Protein AF-A0A5B7AAF9-F1 (afdb_monomer)

Mean predicted aligned error: 4.68 Å

InterPro domains:
  IPR040265 Protein CHUP1/IPGA1-like [PTHR31342] (1-103)
  IPR060071 IPGAL1-like, C-terminal [PF26700] (43-103)

Nearest PDB structures (foldseek):
  8wag-assembly1_B  TM=8.757E-01  e=3.166E-11  Arabidopsis thaliana
  8wag-assembly1_A  TM=8.651E-01  e=4.125E-11  Arabidopsis thaliana
  8waf-assembly1_A  TM=8.346E-01  e=1.188E-10  Arabidopsis thaliana

Radius of gyration: 19.13 Å; Cα contacts (8 Å, |Δi|>4): 24; chains: 1; bounding box: 46×31×48 Å

Foldseek 3Di:
DDDPDLVVLLVVLVVVVVVLVPDPDSVVVCVVVVHPVLVSVVSVVSNVLVVVVVVLVVVVVPDDQDPPDDPVVSVVVVVVNVVVVVVSVVVVVVVVVVSVVVD

Structure (mmCIF, N/CA/C/O backbone):
data_AF-A0A5B7AAF9-F1
#
_entry.id   AF-A0A5B7AAF9-F1
#
loop_
_atom_site.group_PDB
_atom_site.id
_atom_site.type_symbol
_atom_site.label_atom_id
_atom_site.label_alt_id
_atom_site.label_comp_id
_atom_site.label_asym_id
_atom_site.label_entity_id
_atom_site.label_seq_id
_atom_site.pdbx_PDB_ins_code
_atom_site.Cartn_x
_atom_site.Cartn_y
_atom_site.Cartn_z
_atom_site.occupancy
_atom_site.B_iso_or_equiv
_atom_site.auth_seq_id
_atom_site.auth_comp_id
_atom_site.auth_asym_id
_atom_site.auth_atom_id
_atom_site.pdbx_PDB_model_num
ATOM 1 N N . ALA A 1 1 ? 7.806 6.387 -19.662 1.00 58.53 1 ALA A N 1
ATOM 2 C CA . ALA A 1 1 ? 6.459 6.292 -19.074 1.00 58.53 1 ALA A CA 1
ATOM 3 C C . ALA A 1 1 ? 6.318 7.339 -17.978 1.00 58.53 1 ALA A C 1
ATOM 5 O O . ALA A 1 1 ? 7.240 7.475 -17.177 1.00 58.53 1 ALA A O 1
ATOM 6 N N . SER A 1 2 ? 5.220 8.090 -18.006 1.00 74.88 2 SER A N 1
ATOM 7 C CA . SER A 1 2 ? 4.743 8.925 -16.903 1.00 74.88 2 SER A CA 1
ATOM 8 C C . SER A 1 2 ? 3.337 8.429 -16.591 1.00 74.88 2 SER A C 1
ATOM 10 O O . SER A 1 2 ? 2.540 8.277 -17.519 1.00 74.88 2 SER A O 1
ATOM 12 N N . PHE A 1 3 ? 3.069 8.103 -15.332 1.00 87.12 3 PHE A N 1
ATOM 13 C CA . PHE A 1 3 ? 1.761 7.639 -14.887 1.00 87.12 3 PHE A CA 1
ATOM 14 C C . PHE A 1 3 ? 0.991 8.836 -14.337 1.00 87.12 3 PHE A C 1
ATOM 16 O O . PHE A 1 3 ? 1.502 9.564 -13.490 1.00 87.12 3 PHE A O 1
ATOM 23 N N . THR A 1 4 ? -0.224 9.063 -14.830 1.00 89.12 4 THR A N 1
ATOM 24 C CA . THR A 1 4 ? -1.116 10.115 -14.313 1.00 89.12 4 THR A CA 1
ATOM 25 C C . THR A 1 4 ? -2.010 9.611 -13.184 1.00 89.12 4 THR A C 1
ATOM 27 O O . THR A 1 4 ? -2.519 10.415 -12.407 1.00 89.12 4 THR A O 1
ATOM 30 N N . LYS A 1 5 ? -2.184 8.289 -13.086 1.00 93.38 5 LYS A N 1
ATOM 31 C CA . LYS A 1 5 ? -2.915 7.590 -12.031 1.00 93.38 5 LYS A CA 1
ATOM 32 C C . LYS A 1 5 ? -1.997 6.581 -11.360 1.00 93.38 5 LYS A C 1
ATOM 34 O O . LYS A 1 5 ? -1.243 5.878 -12.034 1.00 93.38 5 LYS A O 1
AT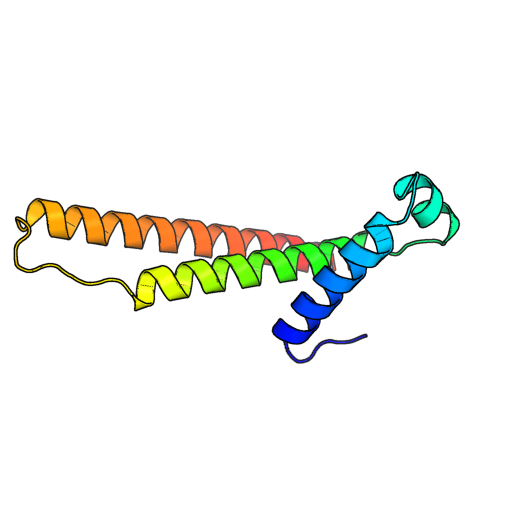OM 39 N N . ILE A 1 6 ? -2.066 6.510 -10.038 1.00 93.38 6 ILE A N 1
ATOM 40 C CA . ILE A 1 6 ? -1.229 5.605 -9.246 1.00 93.38 6 ILE A CA 1
ATOM 41 C C . ILE A 1 6 ? -1.661 4.143 -9.418 1.00 93.38 6 ILE A C 1
ATOM 43 O O . ILE A 1 6 ? -0.835 3.241 -9.365 1.00 93.38 6 ILE A O 1
ATOM 47 N N . GLU A 1 7 ? -2.932 3.897 -9.727 1.00 95.62 7 GLU A N 1
ATOM 48 C CA . GLU A 1 7 ? -3.472 2.566 -9.998 1.00 95.62 7 GLU A CA 1
ATOM 49 C C . GLU A 1 7 ? -2.850 1.945 -11.257 1.00 95.62 7 GLU A C 1
ATOM 51 O O . GLU A 1 7 ? -2.530 0.757 -11.271 1.00 95.62 7 GLU A O 1
ATOM 56 N N . ASP A 1 8 ? -2.612 2.760 -12.290 1.00 96.31 8 ASP A N 1
ATOM 57 C CA . ASP A 1 8 ? -1.948 2.318 -13.521 1.00 96.31 8 ASP A CA 1
ATOM 58 C C . ASP A 1 8 ? -0.471 1.975 -13.257 1.00 96.31 8 ASP A C 1
ATOM 60 O O . ASP A 1 8 ? 0.070 1.032 -13.835 1.00 96.31 8 ASP A O 1
ATOM 64 N N . LEU A 1 9 ? 0.177 2.715 -12.348 1.00 95.31 9 LEU A N 1
ATOM 65 C CA . LEU A 1 9 ? 1.537 2.426 -11.890 1.00 95.31 9 LEU A CA 1
ATOM 66 C C . LEU A 1 9 ? 1.585 1.101 -11.121 1.00 95.31 9 LEU A C 1
ATOM 68 O O . LEU A 1 9 ? 2.472 0.290 -11.373 1.00 95.31 9 LEU A O 1
ATOM 72 N N . VAL A 1 10 ? 0.623 0.854 -10.229 1.00 96.94 10 VAL A N 1
ATOM 73 C CA . VAL A 1 10 ? 0.506 -0.419 -9.498 1.00 96.94 10 VAL A CA 1
ATOM 74 C C . VAL A 1 10 ? 0.329 -1.586 -10.468 1.00 96.94 10 VAL A C 1
ATOM 76 O O . VAL A 1 10 ? 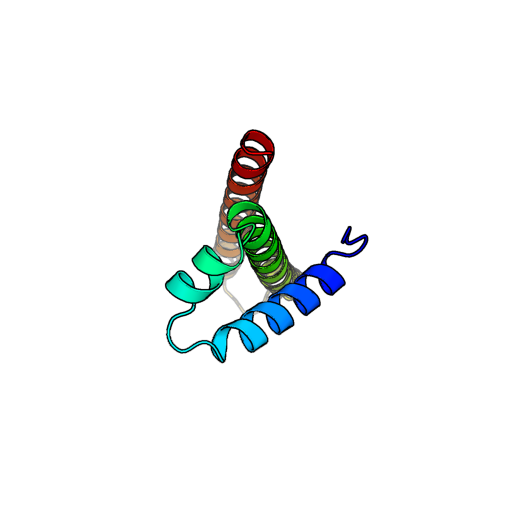1.013 -2.598 -10.340 1.00 96.94 10 VAL A O 1
ATOM 79 N N . ALA A 1 11 ? -0.554 -1.447 -11.461 1.00 96.75 11 ALA A N 1
ATOM 80 C CA . ALA A 1 11 ? -0.756 -2.475 -12.478 1.00 96.75 11 ALA A CA 1
ATOM 81 C C . ALA A 1 11 ? 0.529 -2.751 -13.275 1.00 96.75 11 ALA A C 1
ATOM 83 O O . ALA A 1 11 ? 0.868 -3.908 -13.513 1.00 96.75 11 ALA A O 1
ATOM 84 N N . PHE A 1 12 ? 1.268 -1.697 -13.636 1.00 96.44 12 PHE A N 1
ATOM 85 C CA . PHE A 1 12 ? 2.558 -1.826 -14.306 1.00 96.44 12 PHE A CA 1
ATOM 86 C C . PHE A 1 12 ? 3.601 -2.545 -13.446 1.00 96.44 12 PHE A C 1
ATOM 88 O O . PHE A 1 12 ? 4.297 -3.410 -13.963 1.00 96.44 12 PHE A O 1
ATOM 95 N N . VAL A 1 13 ? 3.715 -2.204 -12.159 1.00 96.38 13 VAL A N 1
ATOM 96 C CA . VAL A 1 13 ? 4.662 -2.854 -11.240 1.00 96.38 13 VAL A CA 1
ATOM 97 C C . VAL A 1 13 ? 4.344 -4.338 -11.088 1.00 96.38 13 VAL A C 1
ATOM 99 O O . VAL A 1 13 ? 5.249 -5.154 -11.211 1.00 96.38 13 VAL A O 1
ATOM 102 N N . ASN A 1 14 ? 3.070 -4.695 -10.905 1.00 96.56 14 ASN A N 1
ATOM 103 C CA . ASN A 1 14 ? 2.666 -6.099 -10.803 1.00 96.56 14 ASN A CA 1
ATOM 104 C C . ASN A 1 14 ? 3.038 -6.883 -12.069 1.00 96.56 14 ASN A C 1
ATOM 106 O O . ASN A 1 14 ? 3.634 -7.949 -11.974 1.00 96.56 14 ASN A O 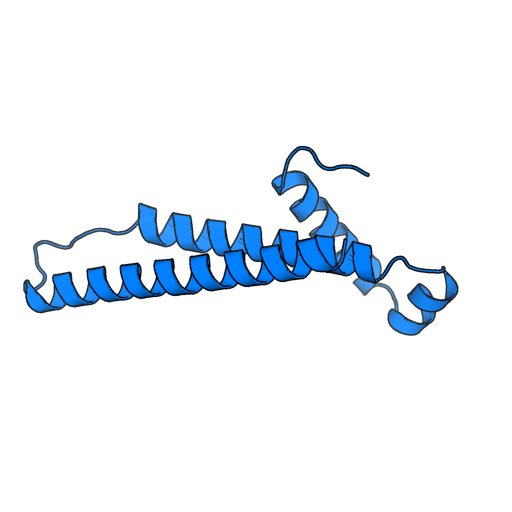1
ATOM 110 N N . TRP A 1 15 ? 2.730 -6.331 -13.249 1.00 97.44 15 TRP A N 1
ATOM 111 C CA . TRP A 1 15 ? 3.129 -6.940 -14.518 1.00 97.44 15 TRP A CA 1
ATOM 112 C C . TRP A 1 15 ? 4.652 -7.062 -14.631 1.00 97.44 15 TRP A C 1
ATOM 114 O O . TRP A 1 15 ? 5.162 -8.107 -15.014 1.00 97.44 15 TRP A O 1
ATOM 124 N N . LEU A 1 16 ? 5.392 -6.012 -14.272 1.00 95.38 16 LEU A N 1
ATOM 125 C CA . LEU A 1 16 ? 6.847 -6.014 -14.348 1.00 95.38 16 LEU A CA 1
ATOM 126 C C . LEU A 1 16 ? 7.453 -7.105 -13.459 1.00 95.38 16 LEU A C 1
ATOM 128 O O . LEU A 1 16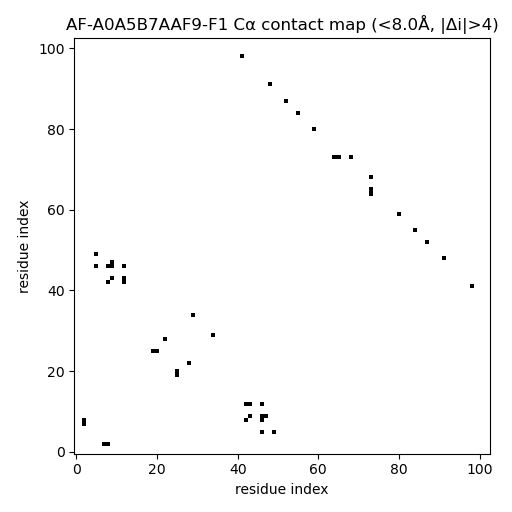 ? 8.341 -7.825 -13.904 1.00 95.38 16 LEU A O 1
ATOM 132 N N . ASP A 1 17 ? 6.979 -7.236 -12.224 1.00 95.19 17 ASP A N 1
ATOM 133 C CA . ASP A 1 17 ? 7.469 -8.253 -11.296 1.00 95.19 17 ASP A CA 1
ATOM 134 C C . ASP A 1 17 ? 7.114 -9.673 -11.774 1.00 95.19 17 ASP A C 1
ATOM 136 O O . ASP A 1 17 ? 7.925 -10.588 -11.628 1.00 95.19 17 ASP A O 1
ATOM 140 N N . GLU A 1 18 ? 5.959 -9.859 -12.424 1.00 96.44 18 GLU A N 1
ATOM 141 C CA . GLU A 1 18 ? 5.622 -11.113 -13.109 1.00 96.44 18 GLU A CA 1
ATOM 142 C C . GLU A 1 18 ? 6.594 -11.415 -14.260 1.00 96.44 18 GLU A C 1
ATOM 144 O O . GLU A 1 18 ? 7.121 -12.524 -14.332 1.00 96.44 18 GLU A O 1
ATOM 149 N N . GLU A 1 19 ? 6.900 -10.448 -15.129 1.00 94.75 19 GLU A N 1
ATOM 150 C CA . GLU A 1 19 ? 7.842 -10.650 -16.241 1.00 94.75 19 GLU A CA 1
ATOM 151 C C . GLU A 1 19 ? 9.264 -10.967 -15.755 1.00 94.75 19 GLU A C 1
ATOM 153 O O . GLU A 1 19 ? 9.949 -11.837 -16.300 1.00 94.75 19 GLU A O 1
ATOM 158 N N . LEU A 1 20 ? 9.719 -10.285 -14.703 1.00 93.25 20 LEU A N 1
ATOM 159 C CA . LEU A 1 20 ? 11.043 -10.515 -14.128 1.00 93.25 20 LEU A CA 1
ATOM 160 C C . LEU A 1 20 ? 11.140 -11.873 -13.428 1.00 93.25 20 LEU A C 1
ATOM 162 O O . LEU A 1 20 ? 12.213 -12.476 -13.429 1.00 93.25 20 LEU A O 1
ATOM 166 N N . SER A 1 21 ? 10.020 -12.411 -12.934 1.00 93.44 21 SER A N 1
ATOM 167 C CA . SER A 1 21 ? 9.979 -13.735 -12.304 1.00 93.44 21 SER A CA 1
ATOM 168 C C . SER A 1 21 ? 10.357 -14.890 -13.245 1.00 93.44 21 SER A C 1
ATOM 170 O O . SER A 1 21 ? 10.748 -15.961 -12.776 1.00 93.44 21 SER A O 1
ATOM 172 N N . PHE A 1 22 ? 10.296 -14.689 -14.568 1.00 93.19 22 PHE A N 1
ATOM 173 C CA . PHE A 1 22 ? 10.740 -15.681 -15.555 1.00 93.19 22 PHE A CA 1
ATOM 174 C C . PHE A 1 22 ? 12.268 -15.753 -15.705 1.00 93.19 22 PHE A C 1
ATOM 176 O O . PHE A 1 22 ? 12.784 -16.659 -16.368 1.00 93.19 22 PHE A O 1
ATOM 183 N N . LEU A 1 23 ? 13.013 -14.814 -15.116 1.00 92.94 23 LEU A N 1
ATOM 184 C CA . LEU A 1 23 ? 14.467 -14.777 -15.200 1.00 92.94 23 LEU A CA 1
ATOM 185 C C . LEU A 1 23 ? 15.094 -15.722 -14.170 1.00 92.94 23 LEU A C 1
ATOM 187 O O . LEU A 1 23 ? 14.865 -15.618 -12.971 1.00 92.94 23 LEU A O 1
ATOM 191 N N . VAL A 1 24 ? 15.950 -16.630 -14.646 1.00 88.12 24 VAL A N 1
ATOM 192 C CA . VAL A 1 24 ? 16.662 -17.595 -13.784 1.00 88.12 24 VAL A CA 1
ATOM 193 C C . VAL A 1 24 ? 17.687 -16.900 -12.877 1.00 88.12 24 VAL A C 1
ATOM 195 O O . VAL A 1 24 ? 17.878 -17.304 -11.734 1.00 88.12 24 VAL A O 1
ATOM 198 N N . ASP A 1 25 ? 18.336 -15.849 -13.385 1.00 92.62 25 ASP A N 1
ATOM 199 C CA . ASP A 1 25 ? 19.210 -14.954 -12.620 1.00 92.62 25 ASP A CA 1
ATOM 200 C C . ASP A 1 25 ? 18.876 -13.507 -12.998 1.00 92.62 25 ASP A C 1
ATOM 202 O O . ASP A 1 25 ? 19.511 -12.896 -13.862 1.00 92.62 25 ASP A O 1
ATOM 206 N N . GLU A 1 26 ? 17.816 -12.983 -12.379 1.00 90.25 26 GLU A N 1
ATOM 207 C CA . GLU A 1 26 ? 17.313 -11.628 -12.616 1.00 90.25 26 GLU A CA 1
ATOM 208 C C . GLU A 1 26 ? 18.432 -10.586 -12.507 1.00 90.25 26 GLU A C 1
ATOM 210 O O . GLU A 1 26 ? 18.611 -9.763 -13.399 1.00 90.25 26 GLU A O 1
ATOM 215 N N . ARG A 1 27 ? 19.262 -10.656 -11.464 1.00 88.69 27 ARG A N 1
ATOM 216 C CA . ARG A 1 27 ? 20.285 -9.641 -11.190 1.00 88.69 27 ARG A CA 1
ATOM 217 C C . ARG A 1 27 ? 21.394 -9.627 -12.243 1.00 88.69 27 ARG A C 1
ATOM 219 O O . ARG A 1 27 ? 21.857 -8.548 -12.620 1.00 88.69 27 ARG A O 1
ATOM 226 N N . ALA A 1 28 ? 21.821 -10.791 -12.737 1.00 92.31 28 ALA A N 1
ATOM 227 C CA . ALA A 1 28 ? 22.787 -10.862 -13.832 1.00 92.31 28 ALA A CA 1
ATOM 228 C C . ALA A 1 28 ? 22.191 -10.353 -15.154 1.00 92.31 28 ALA A C 1
ATOM 230 O O . ALA A 1 28 ? 22.850 -9.598 -15.874 1.00 92.31 28 ALA A O 1
ATOM 231 N N . VAL A 1 29 ? 20.943 -10.729 -15.447 1.00 91.81 29 VAL A N 1
ATOM 232 C CA . VAL A 1 29 ? 20.232 -10.314 -16.662 1.00 91.81 29 VAL A CA 1
ATOM 233 C C . VAL A 1 29 ? 19.995 -8.804 -16.661 1.00 91.81 29 VAL A C 1
ATOM 235 O O . VAL A 1 29 ? 20.379 -8.127 -17.609 1.00 91.81 29 VAL A O 1
ATOM 238 N N . LEU A 1 30 ? 19.449 -8.246 -15.581 1.00 93.81 30 LEU A N 1
ATOM 239 C CA . LEU A 1 30 ? 19.180 -6.813 -15.459 1.00 93.81 30 LEU A CA 1
ATOM 240 C C . LEU A 1 30 ? 20.459 -5.977 -15.575 1.00 93.81 30 LEU A C 1
ATOM 242 O O . LEU A 1 30 ? 20.471 -4.950 -16.255 1.00 93.81 30 LEU A O 1
ATOM 246 N N . LYS A 1 31 ? 21.569 -6.450 -14.998 1.00 92.94 31 LYS A N 1
ATOM 247 C CA . LYS A 1 31 ? 22.869 -5.789 -15.149 1.00 92.94 31 LYS A CA 1
ATOM 248 C C . LYS A 1 31 ? 23.367 -5.788 -16.598 1.00 92.94 31 LYS A C 1
ATOM 250 O O . LYS A 1 31 ? 24.017 -4.832 -17.003 1.00 92.94 31 LYS A O 1
ATOM 255 N N . HIS A 1 32 ? 23.088 -6.838 -17.371 1.00 93.94 32 HIS A N 1
ATOM 256 C CA . HIS A 1 32 ? 23.482 -6.913 -18.781 1.00 93.94 32 HIS A CA 1
ATOM 257 C C . HIS A 1 32 ? 22.734 -5.902 -19.666 1.00 93.94 32 HIS A C 1
ATOM 259 O O . HIS A 1 32 ? 23.298 -5.430 -20.648 1.00 93.94 32 HIS A O 1
ATOM 265 N N . PHE A 1 33 ? 21.492 -5.559 -19.314 1.00 92.19 33 PHE A N 1
ATOM 266 C CA . PHE A 1 33 ? 20.627 -4.660 -20.086 1.00 92.19 33 PHE A CA 1
ATOM 267 C C . PHE A 1 33 ? 20.655 -3.193 -19.620 1.00 92.19 33 PHE A C 1
ATOM 269 O O . PHE A 1 33 ? 19.763 -2.433 -19.993 1.00 92.19 33 PHE A O 1
ATOM 276 N N . ASP A 1 34 ? 21.638 -2.792 -18.805 1.00 92.81 34 ASP A N 1
ATOM 277 C CA . ASP A 1 34 ? 21.713 -1.450 -18.202 1.00 92.81 34 ASP A CA 1
ATOM 278 C C . ASP A 1 34 ? 20.399 -1.048 -17.499 1.00 92.81 34 ASP A C 1
ATOM 280 O O . ASP A 1 34 ? 19.881 0.063 -17.656 1.00 92.81 34 ASP A O 1
ATOM 284 N N . TRP A 1 35 ? 19.821 -1.986 -16.740 1.00 94.50 35 TRP A N 1
ATOM 285 C CA . TRP A 1 35 ? 18.524 -1.802 -16.097 1.00 94.50 35 TRP A CA 1
ATOM 286 C C . TRP A 1 35 ? 18.497 -0.563 -15.185 1.00 94.50 35 TRP A C 1
ATOM 288 O O . TRP A 1 35 ? 19.381 -0.403 -14.336 1.00 94.50 35 TRP A O 1
ATOM 298 N N . PRO A 1 36 ? 17.469 0.302 -15.286 1.00 91.94 36 PRO A N 1
ATOM 299 C CA . PRO A 1 36 ? 17.345 1.483 -14.440 1.00 91.94 36 PRO A CA 1
ATOM 300 C C . PRO A 1 36 ? 16.820 1.109 -13.043 1.00 91.94 36 PRO A C 1
ATOM 302 O O . PRO A 1 36 ? 15.701 1.473 -12.678 1.00 91.94 36 PRO A O 1
ATOM 305 N N . GLU A 1 37 ? 17.642 0.400 -12.264 1.00 90.56 37 GLU A N 1
ATOM 306 C CA . GLU A 1 37 ? 17.311 -0.178 -10.950 1.00 90.56 37 GLU A CA 1
ATOM 307 C C . GLU A 1 37 ? 16.674 0.849 -10.013 1.00 90.56 37 GLU A C 1
ATOM 309 O O . GLU A 1 37 ? 15.548 0.644 -9.578 1.00 90.56 37 GLU A O 1
ATOM 314 N N . GLY A 1 38 ? 17.298 2.019 -9.831 1.00 88.00 38 GLY A N 1
ATOM 315 C CA . GLY A 1 38 ? 16.742 3.064 -8.965 1.00 88.00 38 GLY A CA 1
ATOM 316 C C . GLY A 1 38 ? 15.322 3.477 -9.366 1.00 88.00 38 GLY A C 1
ATOM 317 O O . GLY A 1 38 ? 14.417 3.505 -8.535 1.00 88.00 38 GLY A O 1
ATOM 318 N N . LYS A 1 39 ? 15.084 3.715 -10.662 1.00 88.94 39 LYS A N 1
ATOM 319 C CA . LYS A 1 39 ? 13.746 4.077 -11.145 1.00 88.94 39 LYS A CA 1
ATOM 320 C C . LYS A 1 39 ? 12.741 2.945 -10.924 1.00 88.94 39 LYS A C 1
ATOM 322 O O . LYS A 1 39 ? 11.608 3.231 -10.553 1.00 88.94 39 LYS A O 1
ATOM 327 N N . ALA A 1 40 ? 13.127 1.697 -11.184 1.00 91.50 40 ALA A N 1
ATOM 328 C CA . ALA A 1 40 ? 12.260 0.544 -10.965 1.00 91.50 40 ALA A CA 1
ATOM 329 C C . ALA A 1 40 ? 11.904 0.393 -9.478 1.00 91.50 40 ALA A C 1
ATOM 331 O O . ALA A 1 40 ? 10.729 0.250 -9.150 1.00 91.50 40 ALA A O 1
ATOM 332 N N . ASP A 1 41 ? 12.887 0.528 -8.591 1.00 90.62 41 ASP A N 1
ATOM 333 C CA . ASP A 1 41 ? 12.691 0.451 -7.144 1.00 90.62 41 ASP A CA 1
ATOM 334 C C . ASP A 1 41 ? 11.783 1.569 -6.639 1.00 90.62 41 ASP A C 1
ATOM 336 O O . ASP A 1 41 ? 10.846 1.298 -5.898 1.00 90.62 41 ASP A O 1
ATOM 340 N N . ALA A 1 42 ? 11.957 2.802 -7.119 1.00 88.81 42 ALA A N 1
ATOM 341 C CA . ALA A 1 42 ? 11.063 3.902 -6.761 1.00 88.81 42 ALA A CA 1
ATOM 342 C C . ALA A 1 42 ? 9.613 3.672 -7.215 1.00 88.81 42 ALA A C 1
ATOM 344 O O . ALA A 1 42 ? 8.678 4.042 -6.506 1.00 88.81 42 ALA A O 1
ATOM 345 N N . LEU A 1 43 ? 9.405 3.057 -8.386 1.00 91.81 43 LEU A N 1
ATOM 346 C CA . LEU A 1 43 ? 8.060 2.682 -8.834 1.00 91.81 43 LEU A CA 1
ATOM 347 C C . LEU A 1 43 ? 7.470 1.590 -7.934 1.00 91.81 43 LEU A C 1
ATOM 349 O O . LEU A 1 43 ? 6.307 1.696 -7.549 1.00 91.81 43 LEU A O 1
ATOM 353 N N . ARG A 1 44 ? 8.258 0.576 -7.560 1.00 93.81 44 ARG A N 1
ATOM 354 C CA . ARG A 1 44 ? 7.813 -0.471 -6.629 1.00 93.81 44 ARG A CA 1
ATOM 355 C C . ARG A 1 44 ? 7.461 0.098 -5.265 1.00 93.81 44 ARG A C 1
ATOM 357 O O . ARG A 1 44 ? 6.367 -0.163 -4.777 1.00 93.81 44 ARG A O 1
ATOM 364 N N . GLU A 1 45 ? 8.344 0.905 -4.681 1.00 91.56 45 GLU A N 1
ATOM 365 C CA . GLU A 1 45 ? 8.120 1.582 -3.400 1.00 91.56 45 GLU A CA 1
ATOM 366 C C . GLU A 1 45 ? 6.805 2.376 -3.434 1.00 91.56 45 GLU A C 1
ATOM 368 O O . GLU A 1 45 ? 5.934 2.156 -2.593 1.00 91.56 45 GLU A O 1
ATOM 373 N N . ALA A 1 46 ? 6.592 3.202 -4.465 1.00 90.88 46 ALA A N 1
ATOM 374 C CA . ALA A 1 46 ? 5.358 3.972 -4.618 1.00 90.88 46 ALA A CA 1
ATOM 375 C C . ALA A 1 46 ? 4.101 3.088 -4.755 1.00 90.88 46 ALA A C 1
ATOM 377 O O . ALA A 1 46 ? 3.054 3.409 -4.187 1.00 90.88 46 ALA A O 1
ATOM 378 N N . ALA A 1 47 ? 4.188 1.975 -5.494 1.00 94.25 47 ALA A N 1
ATOM 379 C CA . ALA A 1 47 ? 3.084 1.029 -5.645 1.00 94.25 47 ALA A CA 1
ATOM 380 C C . ALA A 1 47 ? 2.714 0.364 -4.310 1.00 94.25 47 ALA A C 1
ATOM 382 O O . ALA A 1 47 ? 1.535 0.329 -3.946 1.00 94.25 47 ALA A O 1
ATOM 383 N N . PHE A 1 48 ? 3.714 -0.133 -3.576 1.00 92.62 48 PHE A N 1
ATOM 384 C CA . PHE A 1 48 ? 3.517 -0.784 -2.281 1.00 92.62 48 PHE A CA 1
ATOM 385 C C . PHE A 1 48 ? 2.934 0.183 -1.248 1.00 92.62 48 PHE A C 1
ATOM 387 O O . PHE A 1 48 ? 1.942 -0.144 -0.593 1.00 92.62 48 PHE A O 1
ATOM 394 N N . GLU A 1 49 ? 3.482 1.394 -1.148 1.00 92.31 49 GLU A N 1
ATOM 395 C CA . GLU A 1 49 ? 2.997 2.411 -0.212 1.00 92.31 49 GLU A CA 1
ATOM 396 C C . GLU A 1 49 ? 1.548 2.810 -0.481 1.00 92.31 49 GLU A C 1
ATOM 398 O O . GLU A 1 49 ? 0.747 2.905 0.452 1.00 92.31 49 GLU A O 1
ATOM 403 N N . TYR A 1 50 ? 1.181 2.998 -1.751 1.00 93.38 50 TYR A N 1
ATOM 404 C CA . TYR A 1 50 ? -0.201 3.288 -2.117 1.00 93.38 50 TYR A CA 1
ATOM 405 C C . TYR A 1 50 ? -1.143 2.144 -1.722 1.00 93.38 50 TYR A C 1
ATOM 407 O O . TYR A 1 50 ? -2.198 2.383 -1.132 1.00 93.38 50 TYR A O 1
ATOM 415 N N . GLN A 1 51 ? -0.771 0.891 -1.998 1.00 94.44 51 GLN A N 1
ATOM 416 C CA . GLN A 1 51 ? -1.592 -0.260 -1.620 1.00 94.44 51 GLN A CA 1
ATOM 417 C C . GLN A 1 51 ? -1.774 -0.371 -0.101 1.00 94.44 51 GLN A C 1
ATOM 419 O O . GLN A 1 51 ? -2.872 -0.688 0.365 1.00 94.44 51 GLN A O 1
ATOM 424 N N . ASP A 1 52 ? -0.729 -0.109 0.681 1.00 92.94 52 ASP A N 1
ATOM 425 C CA . ASP A 1 52 ? -0.818 -0.115 2.140 1.00 92.94 52 ASP A CA 1
ATOM 426 C C . ASP A 1 52 ? -1.678 1.035 2.668 1.00 92.94 52 ASP A C 1
ATOM 428 O O . ASP A 1 52 ? -2.501 0.822 3.566 1.00 92.94 52 ASP A O 1
ATOM 432 N N . LEU A 1 53 ? -1.597 2.213 2.045 1.00 93.38 53 LEU A N 1
ATOM 433 C CA . LEU A 1 53 ? -2.481 3.334 2.349 1.00 93.38 53 LEU A CA 1
ATOM 434 C C . LEU A 1 53 ? -3.950 2.994 2.058 1.00 93.38 53 LEU A C 1
ATOM 436 O O . LEU A 1 53 ? -4.810 3.281 2.885 1.00 93.38 53 LEU A O 1
ATOM 440 N N . MET A 1 54 ? -4.245 2.321 0.943 1.00 95.00 54 MET A N 1
ATOM 441 C CA . MET A 1 54 ? -5.606 1.873 0.618 1.00 95.00 54 MET A CA 1
ATOM 442 C C . MET A 1 54 ? -6.133 0.834 1.618 1.00 95.00 54 MET A C 1
ATOM 444 O O . MET A 1 54 ? -7.303 0.863 2.001 1.00 95.00 54 MET A O 1
ATOM 448 N N . LYS A 1 55 ? -5.280 -0.082 2.097 1.00 94.31 55 LYS A N 1
ATOM 449 C CA . LYS A 1 55 ? -5.661 -1.027 3.163 1.00 94.31 55 LYS A CA 1
ATOM 450 C C . LYS A 1 55 ? -5.955 -0.298 4.475 1.00 94.31 55 LYS A C 1
ATOM 452 O O . LYS A 1 55 ? -6.879 -0.695 5.186 1.00 94.31 55 LYS A O 1
ATOM 457 N N . LEU A 1 56 ? -5.165 0.723 4.808 1.00 94.69 56 LEU A N 1
ATOM 458 C CA . LEU A 1 56 ? -5.368 1.548 5.995 1.00 94.69 56 LEU A CA 1
ATOM 459 C C . LEU A 1 56 ? -6.663 2.355 5.890 1.00 94.69 56 LEU A C 1
ATOM 461 O O . LEU A 1 56 ? -7.467 2.304 6.816 1.00 94.69 56 LEU A O 1
ATOM 465 N N . GLU A 1 57 ? -6.887 3.034 4.764 1.00 95.38 57 GLU A N 1
ATOM 466 C CA . GLU A 1 57 ? -8.114 3.782 4.477 1.00 95.38 57 GLU A CA 1
ATOM 467 C C . GLU A 1 57 ? -9.333 2.887 4.678 1.00 95.38 57 GLU A C 1
ATOM 469 O O . GLU A 1 57 ? -10.193 3.220 5.488 1.00 95.38 57 GLU A O 1
ATOM 474 N N . LYS A 1 58 ? -9.336 1.691 4.079 1.00 95.94 58 LYS A N 1
ATOM 475 C CA . LYS A 1 58 ? -10.424 0.724 4.241 1.00 95.94 58 LYS A CA 1
ATOM 476 C C . LYS A 1 58 ? -10.652 0.323 5.697 1.00 95.94 58 LYS A C 1
ATOM 478 O O . LYS A 1 58 ? -11.792 0.151 6.121 1.00 95.94 58 LYS A O 1
ATOM 483 N N . GLN A 1 59 ? -9.589 0.119 6.476 1.00 93.81 59 GLN A N 1
ATOM 484 C CA . GLN A 1 59 ? -9.712 -0.220 7.900 1.00 93.81 59 GLN A CA 1
ATOM 485 C C . GLN A 1 59 ? -10.302 0.929 8.716 1.00 93.81 59 GLN A C 1
ATOM 487 O O . GLN A 1 59 ? -11.074 0.681 9.638 1.00 93.81 59 GLN A O 1
ATOM 492 N N . VAL A 1 60 ? -9.951 2.168 8.374 1.00 95.38 60 VAL A N 1
ATOM 493 C CA . VAL A 1 60 ? -10.477 3.363 9.035 1.00 95.38 60 VAL A CA 1
ATOM 494 C C . VAL A 1 60 ? -11.932 3.603 8.645 1.00 95.38 60 VAL A C 1
ATOM 496 O O . VAL A 1 60 ? -12.762 3.817 9.523 1.00 95.38 60 VAL A O 1
ATOM 499 N N . SER A 1 61 ? -12.268 3.516 7.358 1.00 95.81 61 SER A N 1
ATOM 500 C CA . SER A 1 61 ? -13.625 3.764 6.857 1.00 95.81 61 SER A CA 1
ATOM 501 C C . SER A 1 61 ? -14.621 2.666 7.233 1.00 95.81 61 SER A C 1
ATOM 503 O O . SER A 1 61 ? -15.813 2.936 7.347 1.00 95.81 61 SER A O 1
ATOM 505 N N . SER A 1 62 ? -14.144 1.443 7.484 1.00 94.88 62 SER A N 1
ATOM 506 C CA . SER A 1 62 ? -14.958 0.337 8.013 1.00 94.88 62 SER A CA 1
ATOM 507 C C . SER A 1 62 ? -14.974 0.245 9.540 1.00 94.88 62 SER A C 1
ATOM 509 O O . SER A 1 62 ? -15.520 -0.718 10.084 1.00 94.88 62 SER A O 1
ATOM 511 N N . PHE A 1 63 ? -14.376 1.208 10.248 1.00 94.19 63 PHE A N 1
ATOM 512 C CA . PHE A 1 63 ? -14.432 1.219 11.700 1.00 94.19 63 PHE A CA 1
ATOM 513 C C . PHE A 1 63 ? -15.871 1.435 12.173 1.00 94.19 63 PHE A C 1
ATOM 515 O O . PHE A 1 63 ? 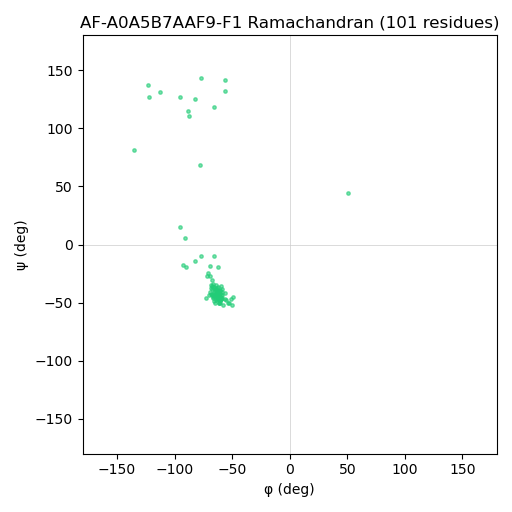-16.473 2.476 11.925 1.00 94.19 63 PHE A O 1
ATOM 522 N N . ASP A 1 64 ? -16.384 0.445 12.896 1.00 92.19 64 ASP A N 1
ATOM 523 C CA . ASP A 1 64 ? -17.686 0.493 13.547 1.00 92.19 64 ASP A CA 1
ATOM 524 C C . ASP A 1 64 ? -17.508 0.501 15.068 1.00 92.19 64 ASP A C 1
ATOM 526 O O . ASP A 1 64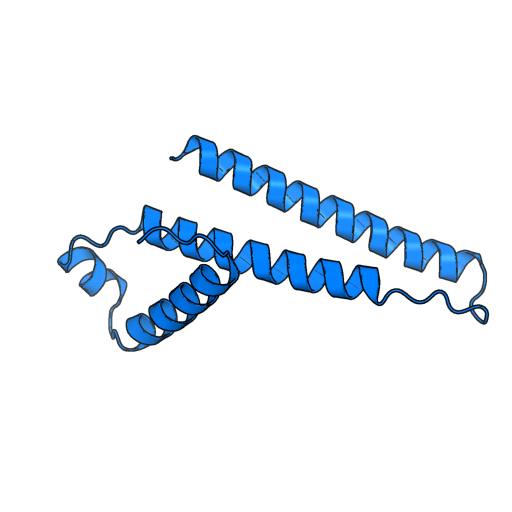 ? -16.735 -0.302 15.631 1.00 92.19 64 ASP A O 1
ATOM 530 N N . ASP A 1 65 ? -18.204 1.434 15.714 1.00 88.62 65 ASP A N 1
ATOM 531 C CA . ASP A 1 65 ? -18.269 1.529 17.166 1.00 88.62 65 ASP A CA 1
ATOM 532 C C . ASP A 1 65 ? -19.422 0.658 17.666 1.00 88.62 65 ASP A C 1
ATOM 534 O O . ASP A 1 65 ? -20.586 0.906 17.357 1.00 88.62 65 ASP A O 1
ATOM 538 N N . ASP A 1 66 ? -19.093 -0.394 18.414 1.00 90.44 66 ASP A N 1
ATOM 539 C CA . ASP A 1 66 ? -20.090 -1.348 18.890 1.00 90.44 66 ASP A CA 1
ATOM 540 C C . ASP A 1 66 ? -20.668 -0.851 20.225 1.00 90.44 66 ASP A C 1
ATOM 542 O O . ASP A 1 66 ? -19.974 -0.917 21.247 1.00 90.44 66 ASP A O 1
ATOM 546 N N . PRO A 1 67 ? -21.946 -0.422 20.270 1.00 90.00 67 PRO A N 1
ATOM 547 C CA . PRO A 1 67 ? -22.564 0.116 21.481 1.00 90.00 67 PRO A CA 1
ATOM 548 C C . PRO A 1 67 ? -22.713 -0.927 22.599 1.00 90.00 67 PRO A C 1
ATOM 550 O O . PRO A 1 67 ? -23.075 -0.581 23.723 1.00 90.00 67 PRO A O 1
ATOM 553 N N . LYS A 1 68 ? -22.470 -2.213 22.310 1.00 94.25 68 LYS A N 1
ATOM 554 C CA . LYS A 1 68 ? -22.475 -3.293 23.305 1.00 94.25 68 LYS A CA 1
ATOM 555 C C . LYS A 1 68 ? -21.153 -3.393 24.065 1.00 94.25 68 LYS A C 1
ATOM 557 O O . LYS A 1 68 ? -21.101 -4.085 25.084 1.00 94.25 68 LYS A O 1
ATOM 562 N N . LEU A 1 69 ? -20.087 -2.753 23.585 1.00 93.50 69 LEU A N 1
ATOM 563 C CA . LEU A 1 69 ? -18.794 -2.773 24.256 1.00 93.50 69 LEU A CA 1
ATOM 564 C C . LEU A 1 69 ? -18.781 -1.821 25.461 1.00 93.50 69 LEU A C 1
ATOM 566 O O . LEU A 1 69 ? -19.334 -0.722 25.399 1.00 93.50 69 LEU A O 1
ATOM 570 N N . PRO A 1 70 ? -18.095 -2.190 26.559 1.00 96.06 70 PRO A N 1
ATOM 571 C CA . PRO A 1 70 ? -17.782 -1.240 27.617 1.00 96.06 70 PRO A CA 1
ATOM 572 C C . PRO A 1 70 ? -17.008 -0.039 27.058 1.00 96.06 70 PRO A C 1
ATOM 574 O O . PRO A 1 70 ? -16.104 -0.215 26.240 1.00 96.06 70 PRO A O 1
ATOM 577 N N . CYS A 1 71 ? -17.307 1.162 27.559 1.00 94.06 71 CYS A N 1
ATOM 578 C CA . CYS A 1 71 ? -16.706 2.420 27.094 1.00 94.06 71 CYS A CA 1
ATOM 579 C C . CYS A 1 71 ? -15.169 2.364 27.021 1.00 94.06 71 CYS A C 1
ATOM 581 O O . CYS A 1 71 ? -14.578 2.725 26.009 1.00 94.06 71 CYS A O 1
ATOM 583 N N . GLU A 1 72 ? -14.507 1.827 28.049 1.00 95.25 72 GLU A N 1
ATOM 584 C CA . GLU A 1 72 ? -13.045 1.692 28.062 1.00 95.25 72 GLU A CA 1
ATOM 585 C C . GLU A 1 72 ? -12.520 0.806 26.916 1.00 95.25 72 GLU A C 1
ATOM 587 O O . GLU A 1 72 ? -11.509 1.121 26.285 1.00 95.25 72 GLU A O 1
ATOM 592 N N . ALA A 1 73 ? -13.221 -0.287 26.604 1.00 94.50 73 ALA A N 1
ATOM 593 C CA . ALA A 1 73 ? -12.849 -1.182 25.514 1.00 94.50 73 ALA A CA 1
ATOM 594 C C . ALA A 1 73 ? -13.055 -0.519 24.142 1.00 94.50 73 ALA A C 1
ATOM 596 O O . ALA A 1 73 ? -12.190 -0.652 23.272 1.00 94.50 73 ALA A O 1
ATOM 597 N N . ALA A 1 74 ? -14.154 0.225 23.972 1.00 94.69 74 ALA A N 1
ATOM 598 C CA . ALA A 1 74 ? -14.427 1.011 22.771 1.00 94.69 74 ALA A CA 1
ATOM 599 C C . ALA A 1 74 ? -13.346 2.085 22.552 1.00 94.69 74 ALA A C 1
ATOM 601 O O . ALA A 1 74 ? -12.692 2.103 21.508 1.00 94.69 74 ALA A O 1
ATOM 602 N N . LEU A 1 75 ? -13.043 2.883 23.583 1.00 94.38 75 LEU A N 1
ATOM 603 C CA . LEU A 1 75 ? -11.994 3.906 23.544 1.00 94.38 75 LEU A CA 1
ATOM 604 C C . LEU A 1 75 ? -10.620 3.313 23.218 1.00 94.38 75 LEU A C 1
ATOM 606 O O . LEU A 1 75 ? -9.897 3.842 22.376 1.00 94.38 75 LEU A O 1
ATOM 610 N N . LYS A 1 76 ? -10.265 2.174 23.821 1.00 95.81 76 LYS A N 1
ATOM 611 C CA . LYS A 1 76 ? -9.004 1.481 23.527 1.00 95.81 76 LYS A CA 1
ATOM 612 C C . LYS A 1 76 ? -8.930 0.995 22.077 1.00 95.81 76 LYS A C 1
ATOM 614 O O . LYS A 1 76 ? -7.854 1.020 21.483 1.00 95.81 76 LYS A O 1
ATOM 619 N N . LYS A 1 77 ? -10.047 0.535 21.504 1.00 94.94 77 LYS A N 1
ATOM 620 C CA . LYS A 1 77 ? -10.132 0.115 20.096 1.00 94.94 77 LYS A CA 1
ATOM 621 C C . LYS A 1 77 ? -9.953 1.315 19.159 1.00 94.94 77 LYS A C 1
ATOM 623 O O . LYS A 1 77 ? -9.157 1.223 18.228 1.00 94.94 77 LYS A O 1
ATOM 628 N N . MET A 1 78 ? -10.630 2.431 19.440 1.00 95.00 78 MET A N 1
ATOM 629 C CA . MET A 1 78 ? -10.496 3.683 18.683 1.00 95.00 78 MET A CA 1
ATOM 630 C C . MET A 1 78 ? -9.062 4.216 18.728 1.00 95.00 78 MET A C 1
ATOM 632 O O . MET A 1 78 ? -8.477 4.516 17.691 1.00 95.00 78 MET A O 1
ATOM 636 N N . TYR A 1 79 ? -8.470 4.274 19.921 1.00 95.44 79 TYR A N 1
ATOM 637 C CA . TYR A 1 79 ? -7.118 4.790 20.111 1.00 95.44 79 TYR A CA 1
ATOM 638 C C . TYR A 1 79 ? -6.066 3.950 19.374 1.00 95.44 79 TYR A C 1
ATOM 640 O O . TYR A 1 79 ? -5.218 4.497 18.681 1.00 95.44 79 TYR A O 1
ATOM 648 N N . LYS A 1 80 ? -6.176 2.615 19.407 1.00 95.69 80 LYS A N 1
ATOM 649 C CA . LYS A 1 80 ? -5.293 1.735 18.621 1.00 95.69 80 LYS A CA 1
ATOM 650 C C . LYS A 1 80 ? -5.367 1.994 17.117 1.00 95.69 80 LYS A C 1
ATOM 652 O O . LYS A 1 80 ? -4.357 1.879 16.426 1.00 95.69 80 LYS A O 1
ATOM 657 N N . LEU A 1 81 ? -6.561 2.281 16.596 1.00 95.44 81 LEU A N 1
ATOM 658 C CA . LEU A 1 81 ? -6.724 2.621 15.185 1.00 95.44 81 LEU A CA 1
ATOM 659 C C . LEU A 1 81 ? -6.065 3.970 14.875 1.00 95.44 81 LEU A C 1
ATOM 661 O O . LEU A 1 81 ? -5.353 4.065 13.880 1.00 95.44 81 LEU A O 1
ATOM 665 N N . LEU A 1 82 ? -6.245 4.969 15.744 1.00 95.75 82 LEU A N 1
ATOM 666 C CA . LEU A 1 82 ? -5.586 6.270 15.626 1.00 95.75 82 LEU A CA 1
ATOM 667 C C . LEU A 1 82 ? -4.057 6.130 15.604 1.00 95.75 82 LEU A C 1
ATOM 669 O O . LEU A 1 82 ? -3.426 6.597 14.661 1.00 95.75 82 LEU A O 1
ATOM 673 N N . GLU A 1 83 ? -3.473 5.422 16.576 1.00 97.00 83 GLU A N 1
ATOM 674 C CA . GLU A 1 83 ? -2.022 5.190 16.631 1.00 97.00 83 GLU A CA 1
ATOM 675 C C . GLU A 1 83 ? -1.512 4.525 15.351 1.00 97.00 83 GLU A C 1
ATOM 677 O O . GLU A 1 83 ? -0.473 4.900 14.807 1.00 97.00 83 GLU A O 1
ATOM 682 N N . LYS A 1 84 ? -2.265 3.550 14.831 1.00 95.19 84 LYS A N 1
ATOM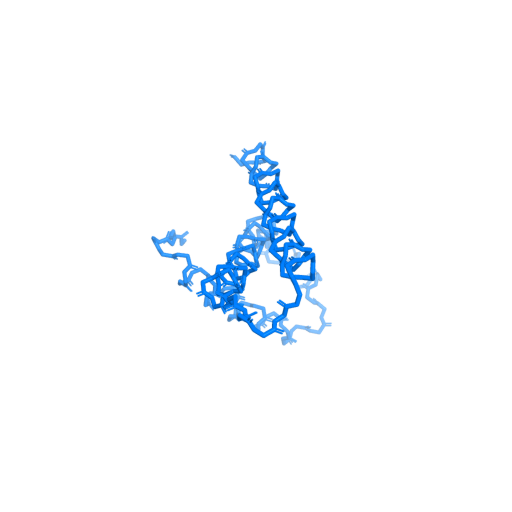 683 C CA . LYS A 1 84 ? -1.919 2.889 13.576 1.00 95.19 84 LYS A CA 1
ATOM 684 C C . LYS A 1 84 ? -1.925 3.871 12.405 1.00 95.19 84 LYS A C 1
ATOM 686 O O . LYS A 1 84 ? -1.006 3.823 11.588 1.00 95.19 84 LYS A O 1
ATOM 691 N N . VAL A 1 85 ? -2.929 4.743 12.312 1.00 96.12 85 VAL A N 1
ATOM 692 C CA . VAL A 1 85 ? -3.001 5.767 11.260 1.00 96.12 85 VAL A CA 1
ATOM 693 C C . VAL A 1 85 ? -1.802 6.705 11.340 1.00 96.12 85 VAL A C 1
ATOM 695 O O . VAL A 1 85 ? -1.111 6.883 10.340 1.00 96.12 85 VAL A O 1
ATOM 698 N N . GLU A 1 86 ? -1.506 7.240 12.523 1.00 96.19 86 GLU A N 1
ATOM 699 C CA . GLU A 1 86 ? -0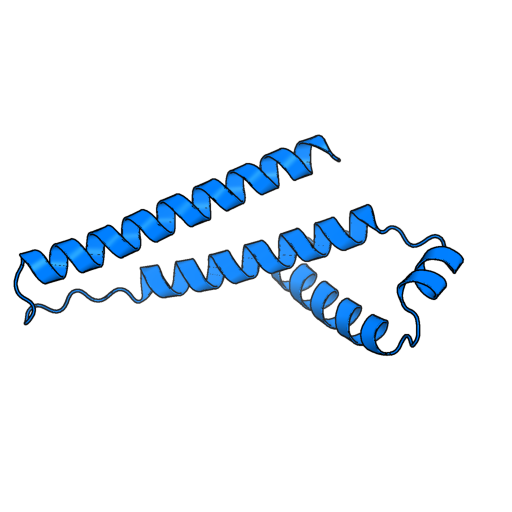.381 8.157 12.730 1.00 96.19 86 GLU A CA 1
ATOM 700 C C . GLU A 1 86 ? 0.956 7.519 12.342 1.00 96.19 86 GLU A C 1
ATOM 702 O O . GLU A 1 86 ? 1.733 8.116 11.598 1.00 96.19 86 GLU A O 1
ATOM 707 N N . GLN A 1 87 ? 1.200 6.278 12.774 1.00 94.81 87 GLN A N 1
ATOM 708 C CA . GLN A 1 87 ? 2.428 5.549 12.452 1.00 94.81 87 GLN A CA 1
ATOM 709 C C . GLN A 1 87 ? 2.592 5.311 10.946 1.00 94.81 87 GLN A C 1
ATOM 711 O O . GLN A 1 87 ? 3.681 5.516 10.411 1.00 94.81 87 GLN A O 1
ATOM 716 N N . ASN A 1 88 ? 1.525 4.896 10.255 1.00 92.56 88 ASN A N 1
ATOM 717 C CA . ASN A 1 88 ? 1.582 4.610 8.818 1.00 92.56 88 ASN A CA 1
ATOM 718 C C . ASN A 1 88 ? 1.747 5.892 7.992 1.00 92.56 88 ASN A C 1
ATOM 720 O O . ASN A 1 88 ? 2.580 5.935 7.091 1.00 92.56 88 ASN A O 1
ATOM 724 N N . VAL A 1 89 ? 1.009 6.957 8.326 1.00 92.50 89 VAL A N 1
ATOM 725 C CA . VAL A 1 89 ? 1.137 8.254 7.645 1.00 92.50 89 VAL A CA 1
ATOM 726 C C . VAL A 1 89 ? 2.527 8.848 7.874 1.00 92.50 89 VAL A C 1
ATOM 728 O O . VAL A 1 89 ? 3.147 9.331 6.929 1.00 92.50 89 VAL A O 1
ATOM 731 N N . TYR A 1 90 ? 3.057 8.772 9.097 1.00 92.81 90 TYR A N 1
ATOM 732 C CA . TYR A 1 90 ? 4.414 9.229 9.393 1.00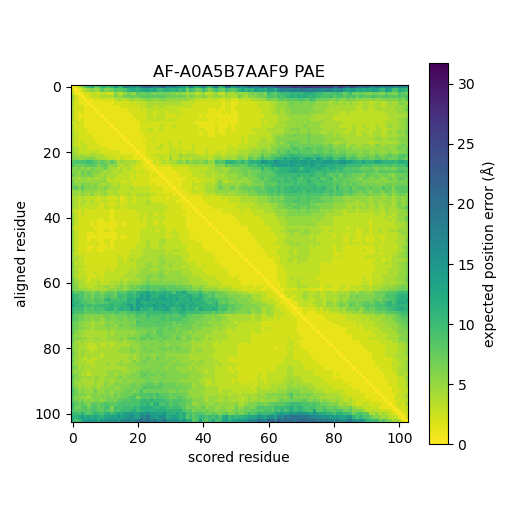 92.81 90 TYR A CA 1
ATOM 733 C C . TYR A 1 90 ? 5.475 8.455 8.598 1.00 92.81 90 TYR A C 1
ATOM 735 O O . TYR A 1 90 ? 6.381 9.066 8.028 1.00 92.81 90 TYR A O 1
ATOM 743 N N . ALA A 1 91 ? 5.356 7.125 8.527 1.00 90.19 91 ALA A N 1
ATOM 744 C CA . ALA A 1 91 ? 6.261 6.291 7.741 1.00 90.19 91 ALA A CA 1
ATOM 745 C C . ALA A 1 91 ? 6.227 6.666 6.250 1.00 90.19 91 ALA A C 1
ATOM 747 O O . ALA A 1 91 ? 7.285 6.892 5.667 1.00 90.19 91 ALA A O 1
ATOM 748 N N . LEU A 1 92 ? 5.031 6.832 5.675 1.00 89.19 92 LEU A N 1
ATOM 749 C CA . LEU A 1 92 ? 4.846 7.248 4.283 1.00 89.19 92 LEU A CA 1
ATOM 750 C C . LEU A 1 92 ? 5.481 8.614 4.002 1.00 89.19 92 LEU A C 1
ATOM 752 O O . LEU A 1 92 ? 6.211 8.774 3.026 1.00 89.19 92 LEU A O 1
ATOM 756 N N . LEU A 1 93 ? 5.247 9.609 4.867 1.00 89.62 93 LEU A N 1
ATOM 757 C CA . LEU A 1 93 ? 5.850 10.936 4.710 1.00 89.62 93 LEU A CA 1
ATOM 758 C C . LEU A 1 93 ? 7.379 10.858 4.733 1.00 89.62 93 LEU A C 1
ATOM 760 O O . LEU A 1 93 ? 8.037 11.458 3.885 1.00 89.62 93 LEU A O 1
ATOM 764 N N . ARG A 1 94 ? 7.941 10.072 5.657 1.00 89.88 94 ARG A N 1
ATOM 765 C CA . ARG A 1 94 ? 9.387 9.872 5.755 1.00 89.88 94 ARG A CA 1
ATOM 766 C C . ARG A 1 94 ? 9.957 9.229 4.492 1.00 89.88 94 ARG A C 1
ATOM 768 O O . ARG A 1 94 ? 10.987 9.694 4.008 1.00 89.88 94 ARG A O 1
ATOM 775 N N . THR A 1 95 ? 9.337 8.172 3.969 1.00 85.62 95 THR A N 1
ATOM 776 C CA . THR A 1 95 ? 9.838 7.517 2.754 1.00 85.62 95 THR A CA 1
ATOM 777 C C . THR A 1 95 ? 9.736 8.430 1.547 1.00 85.62 95 THR A C 1
ATOM 779 O O . THR A 1 95 ? 10.721 8.584 0.828 1.00 85.62 95 THR A O 1
ATOM 782 N N . ARG A 1 96 ? 8.607 9.128 1.383 1.00 84.69 96 ARG A N 1
ATOM 783 C CA . ARG A 1 96 ? 8.436 10.132 0.332 1.00 84.69 96 ARG A CA 1
ATOM 784 C C . ARG A 1 96 ? 9.531 11.197 0.388 1.00 84.69 96 ARG A C 1
ATOM 786 O O . ARG A 1 96 ? 10.123 11.508 -0.639 1.00 84.69 96 ARG A O 1
ATOM 793 N N . ASP A 1 97 ? 9.821 11.744 1.565 1.00 86.88 97 ASP A N 1
ATOM 794 C CA . ASP A 1 97 ? 10.843 12.785 1.716 1.00 86.88 97 ASP A CA 1
ATOM 795 C C . ASP A 1 97 ? 12.254 12.245 1.398 1.00 86.88 97 ASP A C 1
ATOM 797 O O . ASP A 1 97 ? 13.057 12.931 0.763 1.00 86.88 97 ASP A O 1
ATOM 801 N N . MET A 1 98 ? 12.546 10.986 1.756 1.00 83.00 98 MET A N 1
ATOM 802 C CA . MET A 1 98 ? 13.787 10.310 1.351 1.00 83.00 98 MET A CA 1
ATOM 803 C C . MET A 1 98 ? 13.856 10.079 -0.164 1.00 83.00 98 MET A C 1
ATOM 805 O O . MET A 1 98 ? 14.921 10.266 -0.750 1.00 83.00 98 MET A O 1
ATOM 809 N N . ALA A 1 99 ? 12.748 9.689 -0.798 1.00 77.88 99 ALA A N 1
ATOM 810 C CA . ALA A 1 99 ? 12.671 9.469 -2.238 1.00 77.88 99 ALA A CA 1
ATOM 811 C C . ALA A 1 99 ? 12.839 10.783 -3.015 1.00 77.88 99 ALA A C 1
ATOM 813 O O . ALA A 1 99 ? 13.649 10.835 -3.934 1.00 77.88 99 ALA A O 1
ATOM 814 N N . ILE A 1 100 ? 12.173 11.867 -2.599 1.00 77.94 100 ILE A N 1
ATOM 815 C CA . ILE A 1 100 ? 12.341 13.206 -3.191 1.00 77.94 100 ILE A CA 1
ATOM 816 C C . ILE A 1 100 ? 13.793 13.683 -3.076 1.00 77.94 100 ILE A C 1
ATOM 818 O O . ILE A 1 100 ? 14.298 14.322 -3.981 1.00 77.94 100 ILE A O 1
ATOM 822 N N . SER A 1 101 ? 14.504 13.362 -1.993 1.00 74.00 101 SER A N 1
ATOM 823 C CA . SER A 1 101 ? 15.921 13.731 -1.879 1.00 74.00 101 SER A CA 1
ATOM 824 C C . SER A 1 101 ? 16.843 12.956 -2.835 1.00 74.00 101 SER A C 1
ATOM 826 O O . SER A 1 101 ? 17.993 13.365 -3.010 1.00 74.00 101 SER A O 1
ATOM 828 N N . ARG A 1 102 ? 16.400 11.818 -3.386 1.00 67.75 102 ARG A N 1
ATOM 829 C CA . ARG A 1 102 ? 17.192 10.964 -4.288 1.00 67.75 102 ARG A CA 1
ATOM 830 C C . ARG A 1 102 ? 16.981 11.292 -5.770 1.00 67.75 102 ARG A C 1
ATOM 832 O O . ARG A 1 102 ? 17.816 10.877 -6.573 1.00 67.75 102 ARG A O 1
ATOM 839 N N . TYR A 1 103 ? 15.901 11.996 -6.114 1.00 57.09 103 TYR A N 1
ATOM 840 C CA . TYR A 1 103 ? 15.464 12.279 -7.487 1.00 57.09 103 TYR A CA 1
ATOM 841 C C . TYR A 1 103 ? 15.354 13.776 -7.752 1.00 57.09 103 TYR A C 1
ATOM 843 O O . TYR A 1 103 ? 15.759 14.188 -8.861 1.00 57.09 103 TYR A O 1
#

Sequence (103 aa):
ASFTKIEDLVAFVNWLDEELSFLVDERAVLKHFDWPEGKADALREAAFEYQDLMKLEKQVSSFDDDPKLPCEAALKKMYKLLEKVEQNVYALLRTRDMAISRY

Solvent-accessible surface area (backbone atoms only — not comparable to full-atom values): 6057 Å² total; per-residue (Å²): 141,84,73,93,46,69,68,62,44,35,54,49,44,55,51,50,54,56,62,50,66,74,44,94,53,46,69,64,53,39,62,73,68,70,53,62,57,69,62,54,50,54,50,45,51,53,31,52,53,51,53,52,50,51,55,48,49,53,55,59,76,65,63,74,86,62,87,87,49,57,68,71,60,48,51,53,53,52,49,54,51,50,54,51,51,54,53,52,53,51,50,51,54,51,52,50,55,54,51,60,74,75,108

pLDDT: mean 91.46, std 6.85, range [57.09, 97.44]

Organism: Davidia involucrata (NCBI:txid16924)

Secondary structure (DSSP, 8-state):
---SSHHHHHHHHHHHHHHHTT-TTHHHHHHHTT--HHHHHHHHHHHHHHHHHHHHHHHHHT----TTS-HHHHHHHHHHHHHHHHHHHHHHHHHHHHHHTT-